Protein AF-A0A6L6EFD1-F1 (afdb_monomer_lite)

Secondary structure (DSSP, 8-state):
-----HHHHHHHHHHHHHHHHHHHHHHHHH-----GGGSS-GGG--PBSSTT--BPP-GGG--S-HHHHHHHHHHHHHHHTHHHHHHHHHHHH-SSHHHHHHHHHHHHHHHHHHHHHHHHHHHHT-S-GGG-

Structure (mmCIF, N/CA/C/O backbone):
data_AF-A0A6L6EFD1-F1
#
_entry.id   AF-A0A6L6EFD1-F1
#
loop_
_atom_site.group_PDB
_atom_site.id
_atom_site.type_symbol
_atom_site.label_atom_id
_atom_site.label_alt_id
_atom_site.label_comp_id
_atom_site.label_asym_id
_atom_site.label_entity_id
_atom_site.label_seq_id
_atom_site.pdbx_PDB_ins_code
_atom_site.Cartn_x
_atom_site.Cartn_y
_atom_site.Cartn_z
_atom_site.occupancy
_atom_site.B_iso_or_equiv
_atom_site.auth_seq_id
_atom_site.auth_comp_id
_atom_site.auth_asym_id
_atom_site.auth_atom_id
_atom_site.pdbx_PDB_model_num
ATOM 1 N N . MET A 1 1 ? 23.262 -15.783 -2.659 1.00 46.59 1 MET A N 1
ATOM 2 C CA . MET A 1 1 ? 22.527 -15.389 -3.881 1.00 46.59 1 MET A CA 1
ATOM 3 C C . MET A 1 1 ? 23.544 -15.176 -4.985 1.00 46.59 1 MET A C 1
ATOM 5 O O . MET A 1 1 ? 24.567 -14.562 -4.709 1.00 46.59 1 MET A O 1
ATOM 9 N N . ALA A 1 2 ? 23.333 -15.742 -6.174 1.00 51.38 2 ALA A N 1
ATOM 10 C CA . ALA A 1 2 ? 24.254 -15.536 -7.288 1.00 51.38 2 ALA A CA 1
ATOM 11 C C . ALA A 1 2 ? 24.219 -14.053 -7.687 1.00 51.38 2 ALA A C 1
ATOM 13 O O . ALA A 1 2 ? 23.182 -13.554 -8.110 1.00 51.38 2 ALA A O 1
ATOM 14 N N . SER A 1 3 ? 25.335 -13.353 -7.483 1.00 64.81 3 SER A N 1
ATOM 15 C CA . SER A 1 3 ? 25.526 -11.997 -7.989 1.00 64.81 3 SER A CA 1
ATOM 16 C C . SER A 1 3 ? 25.676 -12.100 -9.505 1.00 64.81 3 SER A C 1
ATOM 18 O O . SER A 1 3 ? 26.663 -12.654 -9.992 1.00 64.81 3 SER A O 1
ATOM 20 N N . TYR A 1 4 ? 24.657 -11.675 -10.250 1.00 70.25 4 TYR A N 1
ATOM 21 C CA . TYR A 1 4 ? 24.759 -11.557 -11.701 1.00 70.25 4 TYR A CA 1
ATOM 22 C C . TYR A 1 4 ? 25.741 -10.430 -12.037 1.00 70.25 4 TYR A C 1
ATOM 24 O O . TYR A 1 4 ? 25.783 -9.420 -11.338 1.00 70.25 4 TYR A O 1
ATOM 32 N N . ASP A 1 5 ? 26.534 -10.591 -13.101 1.00 85.06 5 ASP A N 1
ATOM 33 C CA . ASP A 1 5 ? 27.426 -9.525 -13.570 1.00 85.06 5 ASP A CA 1
ATOM 34 C C . ASP A 1 5 ? 26.591 -8.255 -13.846 1.00 85.06 5 ASP A C 1
ATOM 36 O O . ASP A 1 5 ? 25.694 -8.308 -14.700 1.00 85.06 5 ASP A O 1
ATOM 40 N N . PRO A 1 6 ? 26.872 -7.118 -13.174 1.00 83.00 6 PRO A N 1
ATOM 41 C CA . PRO A 1 6 ? 26.132 -5.873 -13.366 1.00 83.00 6 PRO A CA 1
ATOM 42 C C . PRO A 1 6 ? 26.025 -5.453 -14.836 1.00 83.00 6 PRO A C 1
ATOM 44 O O . PRO A 1 6 ? 25.005 -4.914 -15.257 1.00 83.00 6 PRO A O 1
ATOM 47 N N . LYS A 1 7 ? 27.034 -5.763 -15.662 1.00 84.25 7 LYS A N 1
ATOM 48 C CA . LYS A 1 7 ? 27.004 -5.467 -17.102 1.00 84.25 7 LYS A CA 1
ATOM 49 C C . LYS A 1 7 ? 25.948 -6.280 -17.843 1.00 84.25 7 LYS A C 1
ATOM 51 O O . LYS A 1 7 ? 25.336 -5.768 -18.781 1.00 84.25 7 LYS A O 1
ATOM 56 N N . ILE A 1 8 ? 25.739 -7.537 -17.449 1.00 87.25 8 ILE A N 1
ATOM 57 C CA . ILE A 1 8 ? 24.700 -8.396 -18.028 1.00 87.25 8 ILE A CA 1
ATOM 58 C C . ILE A 1 8 ? 23.325 -7.862 -17.630 1.00 87.25 8 ILE A C 1
ATOM 60 O O . ILE A 1 8 ? 22.468 -7.721 -18.501 1.00 87.25 8 ILE A O 1
ATOM 64 N N . GLN A 1 9 ? 23.136 -7.503 -16.357 1.00 84.94 9 GLN A N 1
ATOM 65 C CA . GLN A 1 9 ? 21.887 -6.910 -15.874 1.00 84.94 9 GLN A CA 1
ATOM 66 C C . GLN A 1 9 ? 21.552 -5.623 -16.635 1.00 84.94 9 GLN A C 1
ATOM 68 O O . GLN A 1 9 ? 20.488 -5.539 -17.241 1.00 84.94 9 GLN A O 1
ATOM 73 N N . SER A 1 10 ? 22.474 -4.658 -16.705 1.00 86.94 10 SER A N 1
ATOM 74 C CA . SER A 1 10 ? 22.230 -3.401 -17.425 1.00 86.94 10 SER A CA 1
ATOM 75 C C . SER A 1 10 ? 21.921 -3.618 -18.909 1.00 86.94 10 SER A C 1
ATOM 77 O O . SER A 1 10 ? 21.071 -2.926 -19.469 1.00 86.94 10 SER A O 1
ATOM 79 N N . ARG A 1 11 ? 22.574 -4.593 -19.561 1.00 90.38 11 ARG A N 1
ATOM 80 C CA . ARG A 1 11 ? 22.274 -4.929 -20.960 1.00 90.38 11 ARG A CA 1
ATOM 81 C C . ARG A 1 11 ? 20.859 -5.484 -21.112 1.00 90.38 11 ARG A C 1
ATOM 83 O O . ARG A 1 11 ? 20.159 -5.064 -22.023 1.00 90.38 11 ARG A O 1
ATOM 90 N N . LEU A 1 12 ? 20.442 -6.390 -20.227 1.00 91.19 12 LEU A N 1
ATOM 91 C CA . LEU A 1 12 ? 19.100 -6.978 -20.252 1.00 91.19 12 LEU A CA 1
ATOM 92 C C . LEU A 1 12 ? 18.010 -5.924 -20.049 1.00 91.19 12 LEU A C 1
ATOM 94 O O . LEU A 1 12 ? 17.060 -5.897 -20.825 1.00 91.19 12 LEU A O 1
ATOM 98 N N . ILE A 1 13 ? 18.169 -5.038 -19.061 1.00 92.12 13 ILE A N 1
ATOM 99 C CA . ILE A 1 13 ? 17.224 -3.940 -18.805 1.00 92.12 13 ILE A CA 1
ATOM 100 C C . ILE A 1 13 ? 17.046 -3.077 -20.056 1.00 92.12 13 ILE A C 1
ATOM 102 O O . ILE A 1 13 ? 15.919 -2.844 -20.492 1.00 92.12 13 ILE A O 1
ATOM 106 N N . ARG A 1 14 ? 18.154 -2.682 -20.692 1.00 91.94 14 ARG A N 1
ATOM 107 C CA . ARG A 1 14 ? 18.125 -1.905 -21.936 1.00 91.94 14 ARG A CA 1
ATOM 108 C C . ARG A 1 14 ? 17.472 -2.668 -23.090 1.00 91.94 14 ARG A C 1
ATOM 110 O O . ARG A 1 14 ? 16.684 -2.093 -23.830 1.00 91.94 14 ARG A O 1
ATOM 117 N N . ASP A 1 15 ? 17.822 -3.938 -23.278 1.00 95.44 15 ASP A N 1
ATOM 118 C CA . ASP A 1 15 ? 17.331 -4.735 -24.408 1.00 95.44 15 ASP A CA 1
ATOM 119 C C . ASP A 1 15 ? 15.819 -5.046 -24.274 1.00 95.44 15 ASP A C 1
ATOM 121 O O . ASP A 1 15 ? 15.142 -5.234 -25.285 1.00 95.44 15 ASP A O 1
ATOM 125 N N . LEU A 1 16 ? 15.274 -5.056 -23.048 1.00 96.06 16 LEU A N 1
ATOM 126 C CA . LEU A 1 16 ? 13.844 -5.257 -22.767 1.00 96.06 16 LEU A CA 1
ATOM 127 C C . LEU A 1 16 ? 12.990 -3.987 -22.880 1.00 96.06 16 LEU A C 1
ATOM 129 O O . LEU A 1 16 ? 11.772 -4.100 -23.021 1.00 96.06 16 LEU A O 1
ATOM 133 N N . GLU A 1 17 ? 13.599 -2.803 -22.866 1.00 96.25 17 GLU A N 1
ATOM 134 C CA . GLU A 1 17 ? 12.914 -1.502 -22.892 1.00 96.25 17 GLU A CA 1
ATOM 135 C C . GLU A 1 17 ? 11.792 -1.396 -23.955 1.00 96.25 17 GLU A C 1
ATOM 137 O O . GLU A 1 17 ? 10.690 -0.960 -23.613 1.00 96.25 17 GLU A O 1
ATOM 142 N N . PRO A 1 18 ? 11.961 -1.852 -25.219 1.00 97.56 18 PRO A N 1
ATOM 143 C CA . PRO A 1 18 ? 10.888 -1.761 -26.215 1.00 97.56 18 PRO A CA 1
ATOM 144 C C . PRO A 1 18 ? 9.664 -2.624 -25.877 1.00 97.56 18 PRO A C 1
ATOM 146 O O . PRO A 1 18 ? 8.534 -2.272 -26.218 1.00 97.56 18 PRO A O 1
ATOM 149 N N . VAL A 1 19 ? 9.878 -3.765 -25.215 1.00 98.25 19 VAL A N 1
ATOM 150 C CA . VAL A 1 19 ? 8.790 -4.644 -24.762 1.00 98.25 19 VAL A CA 1
ATOM 151 C C . VAL A 1 19 ? 8.071 -4.002 -23.581 1.00 98.25 19 VAL A C 1
ATOM 153 O O . VAL A 1 19 ? 6.845 -3.987 -23.554 1.00 98.25 19 VAL A O 1
ATOM 156 N N . VAL A 1 20 ? 8.821 -3.415 -22.649 1.00 97.25 20 VAL A N 1
ATOM 157 C CA . VAL A 1 20 ? 8.272 -2.711 -21.482 1.00 97.25 20 VAL A CA 1
ATOM 158 C C . VAL A 1 20 ? 7.411 -1.536 -21.921 1.00 97.25 20 VAL A C 1
ATOM 160 O O . VAL A 1 20 ? 6.303 -1.395 -21.422 1.00 97.25 20 VAL A O 1
ATOM 163 N N . ALA A 1 21 ? 7.860 -0.751 -22.905 1.00 98.31 21 ALA A N 1
ATOM 164 C CA . ALA A 1 21 ? 7.073 0.344 -23.472 1.00 98.31 21 ALA A CA 1
ATOM 165 C C . ALA A 1 21 ? 5.723 -0.147 -24.018 1.00 98.31 21 ALA A C 1
ATOM 167 O O . ALA A 1 21 ? 4.674 0.391 -23.669 1.00 98.31 21 ALA A O 1
ATOM 168 N N . LYS A 1 22 ? 5.733 -1.232 -24.805 1.00 98.69 22 LYS A N 1
ATOM 169 C CA . LYS A 1 22 ? 4.509 -1.835 -25.349 1.00 98.69 22 LYS A CA 1
ATOM 170 C C . LYS A 1 22 ? 3.565 -2.327 -24.248 1.00 98.69 22 LYS A C 1
ATOM 172 O O . LYS A 1 22 ? 2.350 -2.154 -24.352 1.00 98.69 22 LYS A O 1
ATOM 177 N N . GLU A 1 23 ? 4.100 -2.971 -23.215 1.00 98.44 23 GLU A N 1
ATOM 178 C CA . GLU A 1 23 ? 3.292 -3.490 -22.110 1.00 98.44 23 GLU A CA 1
ATOM 179 C C . GLU A 1 23 ? 2.779 -2.378 -21.189 1.00 98.44 23 GLU A C 1
ATOM 181 O O . GLU A 1 23 ? 1.653 -2.474 -20.701 1.00 98.44 23 GLU A O 1
ATOM 186 N N . LEU A 1 24 ? 3.545 -1.299 -21.015 1.00 98.12 24 LEU A N 1
ATOM 187 C CA . LEU A 1 24 ? 3.103 -0.092 -20.324 1.00 98.12 24 LEU A CA 1
ATOM 188 C C . LEU A 1 24 ? 1.933 0.557 -21.069 1.00 98.12 24 LEU A C 1
ATOM 190 O O . LEU A 1 24 ? 0.899 0.813 -20.457 1.00 98.12 24 LEU A O 1
ATOM 194 N N . ASP A 1 25 ? 2.041 0.745 -22.386 1.00 98.50 25 ASP A N 1
ATOM 195 C CA . ASP A 1 25 ? 0.946 1.280 -23.204 1.00 98.50 25 ASP A CA 1
ATOM 196 C C . ASP A 1 25 ? -0.303 0.397 -23.114 1.00 98.50 25 ASP A C 1
ATOM 198 O O . ASP A 1 25 ? -1.421 0.892 -22.935 1.00 98.50 25 ASP A O 1
ATOM 202 N N . ARG A 1 26 ? -0.124 -0.931 -23.167 1.00 98.56 26 ARG A N 1
ATOM 203 C CA . ARG A 1 26 ? -1.227 -1.882 -22.985 1.00 98.56 26 ARG A CA 1
ATOM 204 C C . ARG A 1 26 ? -1.871 -1.734 -21.607 1.00 98.56 26 ARG A C 1
ATOM 206 O O . ARG A 1 26 ? -3.097 -1.706 -21.534 1.00 98.56 26 ARG A O 1
ATOM 213 N N . HIS A 1 27 ? -1.080 -1.657 -20.534 1.00 98.25 27 HIS A N 1
ATOM 214 C CA . HIS A 1 27 ? -1.577 -1.462 -19.165 1.00 98.25 27 HIS A CA 1
ATOM 215 C C . HIS A 1 27 ? -2.393 -0.175 -19.055 1.00 98.25 27 HIS A C 1
ATOM 217 O O . HIS A 1 27 ? -3.540 -0.207 -18.613 1.00 98.25 27 HIS A O 1
ATOM 223 N N . LEU A 1 28 ? -1.845 0.942 -19.536 1.00 97.25 28 LEU A N 1
ATOM 224 C CA . LEU A 1 28 ? -2.499 2.250 -19.490 1.00 97.25 28 LEU A CA 1
ATOM 225 C C . LEU A 1 28 ? -3.820 2.284 -20.271 1.00 97.25 28 LEU A C 1
ATOM 227 O O . LEU A 1 28 ? -4.740 2.992 -19.862 1.00 97.25 28 LEU A O 1
ATOM 231 N N . ALA A 1 29 ? -3.935 1.507 -21.350 1.00 98.06 29 ALA A N 1
ATOM 232 C CA . ALA A 1 29 ? -5.155 1.413 -22.147 1.00 98.06 29 ALA A CA 1
ATOM 233 C C . ALA A 1 29 ? -6.282 0.607 -21.473 1.00 98.06 29 ALA A C 1
ATOM 235 O O . ALA A 1 29 ? -7.452 0.833 -21.782 1.00 98.06 29 ALA A O 1
ATOM 236 N N . ILE A 1 30 ? -5.954 -0.342 -20.587 1.00 97.50 30 ILE A N 1
ATOM 237 C CA . ILE A 1 30 ? -6.945 -1.256 -19.983 1.00 97.50 30 ILE A CA 1
ATOM 238 C C . ILE A 1 30 ? -7.201 -1.003 -18.500 1.00 97.50 30 ILE A C 1
ATOM 240 O O . ILE A 1 30 ? -8.203 -1.489 -17.968 1.00 97.50 30 ILE A O 1
ATOM 244 N N . GLN A 1 31 ? -6.290 -0.304 -17.823 1.00 95.12 31 GLN A N 1
ATOM 245 C CA . GLN A 1 31 ? -6.410 -0.029 -16.400 1.00 95.12 31 GLN A CA 1
ATOM 246 C C . GLN A 1 31 ? -7.711 0.719 -16.111 1.00 95.12 31 GLN A C 1
ATOM 248 O O . GLN A 1 31 ? -8.172 1.554 -16.895 1.00 95.12 31 GLN A O 1
ATOM 253 N N . LYS A 1 32 ? -8.296 0.416 -14.956 1.00 94.56 32 LYS A N 1
ATOM 254 C CA . LYS A 1 32 ? -9.463 1.123 -14.446 1.00 94.56 32 LYS A CA 1
ATOM 255 C C . LYS A 1 32 ? -9.067 1.865 -13.188 1.00 94.56 32 LYS A C 1
ATOM 257 O O . LYS A 1 32 ? -8.467 1.290 -12.277 1.00 94.56 32 LYS A O 1
ATOM 262 N N . ASN A 1 33 ? -9.461 3.129 -13.132 1.00 90.25 33 ASN A N 1
ATOM 263 C CA . ASN A 1 33 ? -9.335 3.890 -11.908 1.00 90.25 33 ASN A CA 1
ATOM 264 C C . ASN A 1 33 ? -10.294 3.328 -10.859 1.00 90.25 33 ASN A C 1
ATOM 266 O O . ASN A 1 33 ? -11.433 2.969 -11.152 1.00 90.25 33 ASN A O 1
ATOM 270 N N . TRP A 1 34 ? -9.790 3.293 -9.641 1.00 97.00 34 TRP A N 1
ATOM 271 C CA . TRP A 1 34 ? -10.536 3.111 -8.414 1.00 97.00 34 TRP A CA 1
ATOM 272 C C . TRP A 1 34 ? -9.848 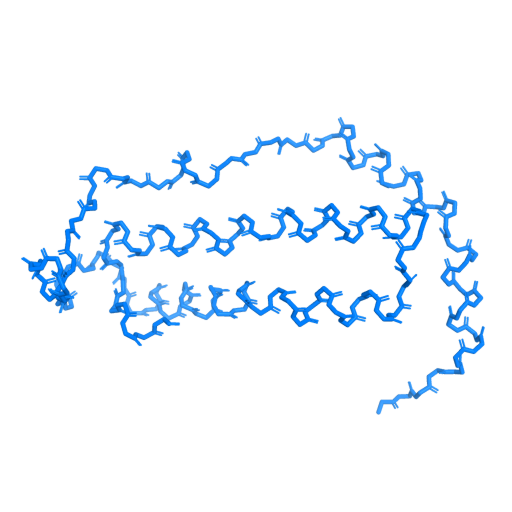3.989 -7.374 1.00 97.00 34 TRP A C 1
ATOM 274 O O . TRP A 1 34 ? -8.629 4.227 -7.467 1.00 97.00 34 TRP A O 1
ATOM 284 N N . TYR A 1 35 ? -10.618 4.494 -6.420 1.00 97.56 35 TYR A N 1
ATOM 285 C CA . TYR A 1 35 ? -10.108 5.408 -5.414 1.00 97.56 35 TYR A CA 1
ATOM 286 C C . TYR A 1 35 ? -10.361 4.844 -4.014 1.00 97.56 35 TYR A C 1
ATOM 288 O O . TYR A 1 35 ? -11.487 4.441 -3.729 1.00 97.56 35 TYR A O 1
ATOM 296 N N . PRO A 1 36 ? -9.355 4.836 -3.116 1.00 98.38 36 PRO A N 1
ATOM 297 C CA . PRO A 1 36 ? -9.495 4.269 -1.773 1.00 98.38 36 PRO A CA 1
ATOM 298 C C . PRO A 1 36 ? -10.744 4.731 -1.016 1.00 98.38 36 PRO A C 1
ATOM 300 O O . PRO A 1 36 ? -11.460 3.915 -0.443 1.00 98.38 36 PRO A O 1
ATOM 303 N N . HIS A 1 37 ? -11.067 6.024 -1.094 1.00 97.62 37 HIS A N 1
ATOM 304 C CA . HIS A 1 37 ? -12.199 6.610 -0.377 1.00 97.62 37 HIS A CA 1
ATOM 305 C C . HIS A 1 37 ? -13.571 6.065 -0.799 1.00 97.62 37 HIS A C 1
ATOM 307 O O . HIS A 1 37 ? -14.525 6.230 -0.045 1.00 97.62 37 HIS A O 1
ATOM 313 N N . GLU A 1 38 ? -13.691 5.425 -1.964 1.00 98.06 38 GLU A N 1
ATOM 314 C CA . GLU A 1 38 ? -14.942 4.812 -2.429 1.00 98.06 38 GLU A CA 1
ATOM 315 C C . GLU A 1 38 ? -15.258 3.499 -1.689 1.00 98.06 38 GLU A C 1
ATOM 317 O O . GLU A 1 38 ? -16.396 3.036 -1.723 1.00 98.06 38 GLU A O 1
ATOM 322 N N . TYR A 1 39 ? -14.270 2.908 -1.007 1.00 97.94 39 TYR A N 1
ATOM 323 C CA . TYR A 1 39 ? -14.355 1.581 -0.379 1.00 97.94 39 TYR A CA 1
ATOM 324 C C . TYR A 1 39 ? -14.264 1.620 1.152 1.00 97.94 39 TYR A C 1
ATOM 326 O O . TYR A 1 39 ? -14.236 0.575 1.801 1.00 97.94 39 TYR A O 1
ATOM 334 N N . VAL A 1 40 ? -14.233 2.815 1.743 1.00 98.56 40 VAL A N 1
ATOM 335 C CA . VAL A 1 40 ? -14.120 3.007 3.191 1.00 98.56 40 VAL A CA 1
ATOM 336 C C . VAL A 1 40 ? -15.477 3.446 3.749 1.00 98.56 40 VAL A C 1
ATOM 338 O O . VAL A 1 40 ? -16.059 4.415 3.253 1.00 98.56 40 VAL A O 1
ATOM 341 N N . PRO A 1 41 ? -16.008 2.780 4.791 1.00 97.94 41 PRO A N 1
ATOM 342 C CA . PRO A 1 41 ? -17.278 3.153 5.407 1.00 97.94 41 PRO A CA 1
ATOM 343 C C . PRO A 1 41 ? -17.090 4.356 6.345 1.00 97.94 41 PRO A C 1
ATOM 345 O O . PRO A 1 41 ? -17.198 4.245 7.563 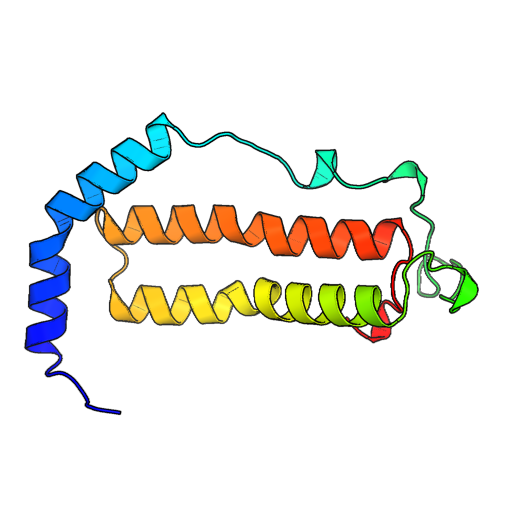1.00 97.94 41 PRO A O 1
ATOM 348 N N . TRP A 1 42 ? -16.803 5.530 5.778 1.00 98.25 42 TRP A N 1
ATOM 349 C CA . TRP A 1 42 ? -16.444 6.746 6.522 1.00 98.25 42 TRP A CA 1
ATOM 350 C C . TRP A 1 42 ? -17.450 7.154 7.601 1.00 98.25 42 TRP A C 1
ATOM 352 O O . TRP A 1 42 ? -17.063 7.741 8.607 1.00 98.25 42 TRP A O 1
ATOM 362 N N . SER A 1 43 ? -18.732 6.822 7.422 1.00 98.12 43 SER A N 1
ATOM 363 C CA . SER A 1 43 ? -19.786 7.078 8.409 1.00 98.12 43 SER A CA 1
ATOM 364 C C . SER A 1 43 ? -19.603 6.325 9.730 1.00 98.12 43 SER A C 1
ATOM 366 O O . SER A 1 43 ? -20.239 6.686 10.714 1.00 98.12 43 SER A O 1
ATOM 368 N N . GLU A 1 44 ? -18.779 5.275 9.761 1.00 97.56 44 GLU A N 1
ATOM 369 C CA . GLU A 1 44 ? -18.436 4.539 10.986 1.00 97.56 44 GLU A CA 1
ATOM 370 C C . GLU A 1 44 ? -17.297 5.206 11.777 1.00 97.56 44 GLU A C 1
ATOM 372 O O . GLU A 1 44 ? -17.118 4.927 12.965 1.00 97.56 44 GLU A O 1
ATOM 377 N N . GLY A 1 45 ? -16.563 6.125 11.141 1.00 97.06 45 GLY A N 1
ATOM 378 C CA . GLY A 1 45 ? -15.429 6.813 11.736 1.00 97.06 45 GLY A CA 1
ATOM 379 C C . GLY A 1 45 ? -15.830 7.679 12.929 1.00 97.06 45 GLY A C 1
ATOM 380 O O . GLY A 1 45 ? -16.750 8.495 12.862 1.00 97.06 45 GLY A O 1
ATOM 381 N N . ARG A 1 46 ? -15.082 7.538 14.024 1.00 97.00 46 ARG A N 1
ATOM 382 C CA . ARG A 1 46 ? -15.202 8.374 15.224 1.00 97.00 46 ARG A CA 1
ATOM 383 C C . ARG A 1 46 ? -13.834 8.630 15.840 1.00 97.00 46 ARG A C 1
ATOM 385 O O . ARG A 1 46 ? -12.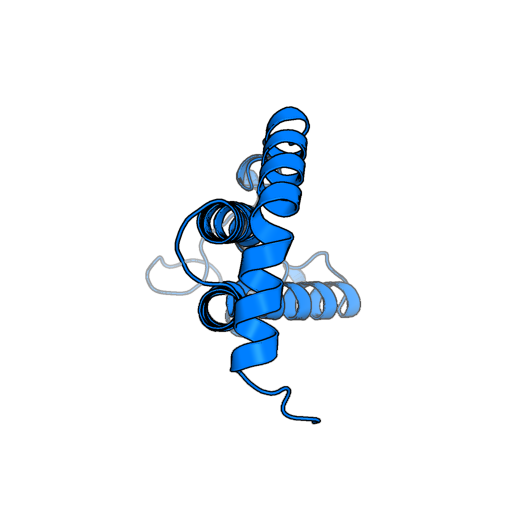928 7.808 15.711 1.00 97.00 46 ARG A O 1
ATOM 392 N N . THR A 1 47 ? -13.695 9.769 16.511 1.00 97.81 47 THR A N 1
ATOM 393 C CA . THR A 1 47 ? -12.435 10.224 17.107 1.00 97.81 47 THR A CA 1
ATOM 394 C C . THR A 1 47 ? -11.844 9.171 18.052 1.00 97.81 47 THR A C 1
ATOM 396 O O . THR A 1 47 ? -12.544 8.642 18.916 1.00 97.81 47 THR A O 1
ATOM 399 N N . PHE A 1 48 ? -10.551 8.875 17.904 1.00 97.25 48 PHE A N 1
ATOM 400 C CA . PHE A 1 48 ? -9.796 8.046 18.846 1.00 97.25 48 PHE A CA 1
ATOM 401 C C . PHE A 1 48 ? -9.346 8.851 20.072 1.00 97.25 48 PHE A C 1
ATOM 403 O O . PHE A 1 48 ? -9.260 10.083 20.033 1.00 97.25 48 PHE A O 1
ATOM 410 N N . ALA A 1 49 ? -9.029 8.151 21.159 1.00 96.62 49 ALA A N 1
ATOM 411 C CA . ALA A 1 49 ? -8.358 8.745 22.306 1.00 96.62 49 ALA A CA 1
ATOM 412 C C . ALA A 1 49 ? -7.066 9.453 21.876 1.00 96.62 49 ALA A C 1
ATOM 414 O O . ALA A 1 49 ? -6.345 8.991 20.993 1.00 96.62 49 ALA A O 1
ATOM 415 N N . GLY A 1 50 ? -6.780 10.589 22.507 1.00 95.12 50 GLY A N 1
ATOM 416 C CA . GLY A 1 50 ? -5.636 11.428 22.171 1.00 95.12 50 GLY A CA 1
ATOM 417 C C . GLY A 1 50 ? -5.997 12.914 22.150 1.00 95.12 50 GLY A C 1
ATOM 418 O O . GLY A 1 50 ? -6.972 13.317 22.787 1.00 95.12 50 GLY A O 1
ATOM 419 N N . PRO A 1 51 ? -5.243 13.743 21.406 1.00 97.19 51 PRO A N 1
ATOM 420 C CA . PRO A 1 51 ? -5.379 15.204 21.426 1.00 97.19 51 PRO A CA 1
ATOM 421 C C . PRO A 1 51 ? -6.766 15.745 21.051 1.00 97.19 51 PRO A C 1
ATOM 423 O O . PRO A 1 51 ? -7.102 16.871 21.406 1.00 97.19 51 PRO A O 1
ATOM 426 N N . LEU A 1 52 ? -7.565 14.957 20.327 1.00 97.19 52 LEU A N 1
ATOM 427 C CA . LEU A 1 52 ? -8.916 15.325 19.897 1.00 97.19 52 LEU A CA 1
ATOM 428 C C . LEU A 1 52 ? -10.017 14.821 20.851 1.00 97.19 52 LEU A C 1
ATOM 430 O O . LEU A 1 52 ? -11.194 14.977 20.541 1.00 97.19 52 LEU A O 1
ATOM 434 N N . ASN A 1 53 ? -9.648 14.261 22.012 1.00 97.06 53 ASN A N 1
ATOM 435 C CA . ASN A 1 53 ? -10.553 13.824 23.086 1.00 97.06 53 ASN A CA 1
ATOM 436 C C . ASN A 1 53 ? -11.633 12.817 22.645 1.00 97.06 53 ASN A C 1
ATOM 438 O O . ASN A 1 53 ? -12.798 12.952 23.017 1.00 97.06 53 ASN A O 1
ATOM 442 N N . GLY A 1 54 ? -11.259 11.827 21.831 1.00 97.12 54 GLY A N 1
ATOM 443 C CA . GLY A 1 54 ? -12.140 10.721 21.461 1.00 97.12 54 GLY A CA 1
ATOM 444 C C . GLY A 1 54 ? -12.067 9.524 22.408 1.00 97.12 54 GLY A C 1
ATOM 445 O O . GLY A 1 54 ? -11.460 9.584 23.478 1.00 97.12 54 GLY A O 1
ATOM 446 N N . ASP A 1 55 ? -12.646 8.410 21.968 1.00 97.38 55 ASP A N 1
ATOM 447 C CA . ASP A 1 55 ? -12.712 7.176 22.749 1.00 97.38 55 ASP A CA 1
ATOM 448 C C . ASP A 1 55 ? -11.508 6.272 22.465 1.00 97.38 55 ASP A C 1
ATOM 450 O O . ASP A 1 55 ? -11.052 6.151 21.319 1.00 97.38 55 ASP A O 1
ATOM 454 N N . ALA A 1 56 ? -11.005 5.591 23.497 1.00 96.88 56 ALA A N 1
ATOM 455 C CA . ALA A 1 56 ? -9.987 4.556 23.328 1.00 96.88 56 ALA A CA 1
ATOM 456 C C . ALA A 1 56 ? -10.542 3.387 22.503 1.00 96.88 56 ALA A C 1
ATOM 458 O O . ALA A 1 56 ? -11.752 3.151 22.474 1.00 96.88 56 ALA A O 1
ATOM 459 N N . TRP A 1 57 ? -9.670 2.690 21.778 1.00 97.75 57 TRP A N 1
ATOM 460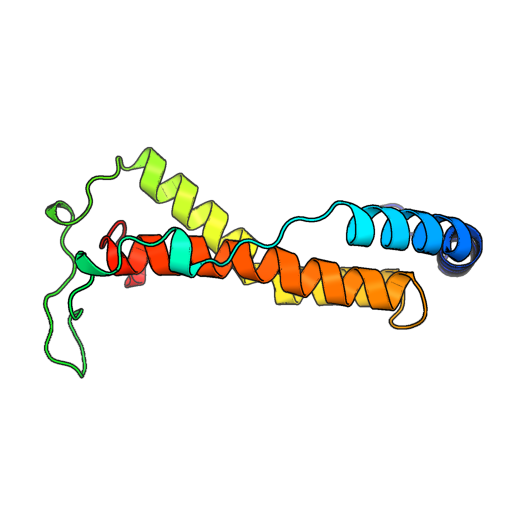 C CA . TRP A 1 57 ? -10.065 1.452 21.115 1.00 97.75 57 TRP A CA 1
ATOM 461 C C . TRP A 1 57 ? -10.293 0.358 22.161 1.00 97.75 57 TRP A C 1
ATOM 463 O O . TRP A 1 57 ? -9.559 0.264 23.144 1.00 97.75 57 TRP A O 1
ATOM 473 N N . GLU A 1 58 ? -11.316 -0.462 21.950 1.00 97.12 58 GLU A N 1
ATOM 474 C CA . GLU A 1 58 ? -11.555 -1.674 22.727 1.00 97.12 58 GLU A CA 1
ATOM 475 C C . GLU A 1 58 ? -11.772 -2.856 21.780 1.00 97.12 58 GLU A C 1
ATOM 477 O O . GLU A 1 58 ? -12.362 -2.690 20.718 1.00 97.12 58 GLU A O 1
ATOM 482 N N . ALA A 1 59 ? -11.422 -4.077 22.198 1.00 95.38 59 ALA A N 1
ATOM 483 C CA . ALA A 1 59 ? -11.600 -5.280 21.372 1.00 95.38 59 ALA A CA 1
ATOM 484 C C . ALA A 1 59 ? -13.035 -5.469 20.835 1.00 95.38 59 ALA A C 1
ATOM 486 O O . ALA A 1 59 ? -13.226 -6.006 19.748 1.00 95.38 59 ALA A O 1
ATOM 487 N N . LYS A 1 60 ? -14.047 -4.985 21.570 1.00 96.19 60 LYS A N 1
ATOM 488 C CA . LYS A 1 60 ? -15.464 -5.024 21.165 1.00 96.19 60 LYS A CA 1
ATOM 489 C C . LYS A 1 60 ? -15.823 -4.060 20.023 1.00 96.19 60 LYS A C 1
ATOM 491 O O . LYS A 1 60 ? -16.913 -4.182 19.471 1.00 96.19 60 LYS A O 1
ATOM 496 N N . ASP A 1 61 ? -14.965 -3.084 19.718 1.00 96.50 61 ASP A N 1
ATOM 497 C CA . ASP A 1 61 ? -15.167 -2.145 18.609 1.00 96.50 61 ASP A CA 1
ATOM 498 C C . ASP A 1 61 ? -15.001 -2.850 17.258 1.00 96.50 61 ASP A C 1
ATOM 500 O O . ASP A 1 61 ? -15.685 -2.508 16.292 1.00 96.50 61 ASP A O 1
ATOM 504 N N . SER A 1 62 ? -14.120 -3.853 17.193 1.00 97.12 62 SER A N 1
ATOM 505 C CA . SER A 1 62 ? -13.860 -4.592 15.965 1.00 97.12 62 SER A CA 1
ATOM 506 C C . SER A 1 62 ? -14.923 -5.657 15.703 1.00 97.12 62 SER A C 1
ATOM 508 O O . SER A 1 62 ? -15.272 -6.464 16.564 1.00 97.12 62 SER A O 1
ATOM 510 N N . ARG A 1 63 ? -15.402 -5.706 14.457 1.00 96.44 63 ARG A N 1
ATOM 511 C CA . ARG A 1 63 ? -16.247 -6.798 13.936 1.00 96.44 63 ARG A CA 1
ATOM 512 C C . ARG A 1 63 ? -15.424 -7.933 13.318 1.00 96.44 63 ARG A C 1
ATOM 514 O O . ARG A 1 63 ? -15.995 -8.905 12.826 1.00 96.44 63 ARG A O 1
ATOM 521 N N . LEU A 1 64 ? -14.100 -7.784 13.268 1.00 97.12 64 LEU A N 1
ATOM 522 C CA . LEU A 1 64 ? -13.191 -8.722 12.623 1.00 97.12 64 LEU A CA 1
ATOM 523 C C . LEU A 1 64 ? -12.775 -9.819 13.600 1.00 97.12 64 LEU A C 1
ATOM 525 O O . LEU A 1 64 ? -12.501 -9.562 14.770 1.00 97.12 64 LEU A O 1
ATOM 529 N N . THR A 1 65 ? -12.659 -11.044 13.095 1.00 97.88 65 THR A N 1
ATOM 530 C CA . THR A 1 65 ? -12.018 -12.127 13.846 1.00 97.88 65 THR A CA 1
ATOM 531 C C . THR A 1 65 ? -10.528 -11.839 14.017 1.00 97.88 65 THR A C 1
ATOM 533 O O . THR A 1 65 ? -9.932 -11.173 13.172 1.00 97.88 65 THR A O 1
ATOM 536 N N . ASP A 1 66 ? -9.894 -12.408 15.042 1.00 95.88 66 ASP A N 1
ATOM 537 C CA . ASP A 1 66 ? -8.449 -12.250 15.277 1.00 95.88 66 ASP A CA 1
ATOM 538 C C . ASP A 1 66 ? -7.610 -12.634 14.046 1.00 95.88 66 ASP A C 1
ATOM 540 O O . ASP A 1 66 ? -6.624 -11.984 13.712 1.00 95.88 66 ASP A O 1
ATOM 544 N N . VAL A 1 67 ? -8.034 -13.667 13.308 1.00 98.00 67 VAL A N 1
ATOM 545 C CA . VAL A 1 67 ? -7.383 -14.086 12.056 1.00 98.00 67 VAL A CA 1
ATOM 546 C C . VAL A 1 67 ? -7.484 -13.000 10.985 1.00 98.00 67 VAL A C 1
ATOM 548 O O . VAL A 1 67 ? -6.498 -12.721 10.304 1.00 98.00 67 VAL A O 1
ATOM 551 N N . ALA A 1 68 ? -8.656 -12.380 10.830 1.00 97.69 68 ALA A N 1
ATOM 552 C CA . ALA A 1 68 ? -8.848 -11.303 9.866 1.00 97.69 68 ALA A CA 1
ATOM 553 C C . ALA A 1 68 ? -8.051 -10.051 10.258 1.00 97.69 68 ALA A C 1
ATOM 555 O O . ALA A 1 68 ? -7.428 -9.446 9.390 1.00 97.69 68 ALA A O 1
ATOM 556 N N . GLN A 1 69 ? -8.014 -9.707 11.549 1.00 97.44 69 GLN A N 1
ATOM 557 C CA . GLN A 1 69 ? -7.194 -8.611 12.071 1.00 97.44 69 GLN A CA 1
ATOM 558 C C . GLN A 1 69 ? -5.713 -8.837 11.749 1.00 97.44 69 GLN A C 1
ATOM 560 O O . GLN A 1 69 ? -5.113 -8.025 11.052 1.00 97.44 69 GLN A O 1
ATOM 565 N N . ASN A 1 70 ? -5.158 -9.989 12.136 1.00 96.50 70 ASN A N 1
ATOM 566 C CA . ASN A 1 70 ? -3.759 -10.332 11.872 1.00 96.50 70 ASN A CA 1
ATOM 567 C C . ASN A 1 70 ? -3.424 -10.317 10.375 1.00 96.50 70 ASN A C 1
ATOM 569 O O . ASN A 1 70 ? -2.382 -9.806 9.974 1.00 96.50 70 ASN A O 1
ATOM 573 N N . SER A 1 71 ? -4.312 -10.861 9.537 1.00 97.50 71 SER A N 1
ATOM 574 C CA . SER A 1 71 ? -4.111 -10.874 8.088 1.00 97.50 71 SER A CA 1
ATOM 575 C C . SER A 1 71 ? -4.107 -9.467 7.494 1.00 97.50 71 SER A C 1
ATOM 577 O O . SER A 1 71 ? -3.298 -9.194 6.611 1.00 97.50 71 SER A O 1
ATOM 579 N N . LEU A 1 72 ? -5.010 -8.588 7.936 1.00 97.44 72 LEU A N 1
ATOM 580 C CA . LEU A 1 72 ? -5.111 -7.223 7.419 1.00 97.44 72 LEU A CA 1
ATOM 581 C C . LEU A 1 72 ? -3.958 -6.344 7.906 1.00 97.44 72 LEU A C 1
ATOM 583 O O . LEU A 1 72 ? -3.429 -5.580 7.107 1.00 97.44 72 LEU A O 1
ATOM 587 N N . VAL A 1 73 ? -3.531 -6.495 9.164 1.00 97.31 73 VAL A N 1
ATOM 588 C CA . VAL A 1 73 ? -2.356 -5.803 9.721 1.00 97.31 73 VAL A CA 1
ATOM 589 C C . VAL A 1 73 ? -1.095 -6.219 8.975 1.00 97.31 73 VAL A C 1
ATOM 591 O O . VAL A 1 73 ? -0.371 -5.364 8.478 1.00 97.31 73 VAL A O 1
ATOM 594 N N . LEU A 1 74 ? -0.858 -7.525 8.812 1.00 97.00 74 LEU A N 1
ATOM 595 C CA . LEU A 1 74 ? 0.300 -8.016 8.063 1.00 97.00 74 LEU A CA 1
ATOM 596 C C . LEU A 1 74 ? 0.307 -7.494 6.621 1.00 97.00 74 LEU A C 1
ATOM 598 O O . LEU A 1 74 ? 1.358 -7.099 6.113 1.00 97.00 74 LEU A O 1
ATOM 602 N N . ASN A 1 75 ? -0.857 -7.497 5.966 1.00 97.00 75 ASN A N 1
ATOM 603 C CA . ASN A 1 75 ? -0.965 -6.999 4.603 1.00 97.00 75 ASN A CA 1
ATOM 604 C C . ASN A 1 75 ? -0.670 -5.496 4.551 1.00 97.00 75 ASN A C 1
ATOM 606 O O . ASN A 1 75 ? 0.169 -5.076 3.766 1.00 97.00 75 ASN A O 1
ATOM 610 N N . LEU A 1 76 ? -1.262 -4.703 5.449 1.00 97.69 76 LEU A N 1
ATOM 611 C CA . LEU A 1 76 ? -1.006 -3.266 5.534 1.00 97.69 76 LEU A CA 1
ATOM 612 C C . LEU A 1 76 ? 0.478 -2.955 5.775 1.00 97.69 76 LEU A C 1
ATOM 614 O O . LEU A 1 76 ? 1.040 -2.159 5.036 1.00 97.69 76 LEU A O 1
ATOM 618 N N . LEU A 1 77 ? 1.139 -3.624 6.723 1.00 96.00 77 LEU A N 1
ATOM 619 C CA . LEU A 1 77 ? 2.571 -3.413 6.985 1.00 96.00 77 LEU A CA 1
ATOM 620 C C . LEU A 1 77 ? 3.452 -3.778 5.781 1.00 96.00 77 LEU A C 1
ATOM 622 O O . LEU A 1 77 ? 4.510 -3.182 5.573 1.00 96.00 77 LEU A O 1
ATOM 626 N N . THR A 1 78 ? 3.018 -4.754 4.982 1.00 96.81 78 THR A N 1
ATOM 627 C CA . THR A 1 78 ? 3.681 -5.103 3.722 1.00 96.81 78 THR A CA 1
ATOM 628 C C . THR A 1 78 ? 3.487 -3.986 2.696 1.00 96.81 78 THR A C 1
ATOM 630 O O . THR A 1 78 ? 4.466 -3.520 2.119 1.00 96.81 78 THR A O 1
ATOM 633 N N . GLU A 1 79 ? 2.258 -3.499 2.521 1.00 98.00 79 GLU A N 1
ATOM 634 C CA . GLU A 1 79 ? 1.939 -2.399 1.600 1.00 98.00 79 GLU A CA 1
ATOM 635 C C . GLU A 1 79 ? 2.628 -1.080 1.999 1.00 98.00 79 GLU A C 1
ATOM 637 O O . GLU A 1 79 ? 3.155 -0.365 1.151 1.00 98.00 79 GLU A O 1
ATOM 642 N N . ASP A 1 80 ? 2.713 -0.762 3.292 1.00 96.50 80 ASP A N 1
ATOM 643 C CA . ASP A 1 80 ? 3.392 0.440 3.797 1.00 96.50 80 ASP A CA 1
ATOM 644 C C . ASP A 1 80 ? 4.908 0.412 3.580 1.00 96.50 80 ASP A C 1
ATOM 646 O O . ASP A 1 80 ? 5.560 1.459 3.567 1.00 96.50 80 ASP A O 1
ATOM 650 N N . ASN A 1 81 ? 5.488 -0.772 3.361 1.00 97.25 81 ASN A N 1
ATOM 651 C CA . ASN A 1 81 ? 6.895 -0.913 3.004 1.00 97.25 81 ASN A CA 1
ATOM 652 C C . ASN A 1 81 ? 7.175 -0.552 1.527 1.00 97.25 81 ASN A C 1
ATOM 654 O O . ASN A 1 81 ? 8.311 -0.683 1.058 1.00 97.25 81 ASN A O 1
ATOM 658 N N . LEU A 1 82 ? 6.177 -0.032 0.800 1.00 98.06 82 LEU A N 1
ATOM 659 C CA . LEU A 1 82 ? 6.297 0.478 -0.565 1.00 98.06 82 LEU A CA 1
ATOM 660 C C . LEU A 1 82 ? 7.523 1.378 -0.820 1.00 98.06 82 LEU A C 1
ATOM 662 O O . LEU A 1 82 ? 8.136 1.207 -1.877 1.00 98.06 82 LEU A O 1
ATOM 666 N N . PRO A 1 83 ? 7.964 2.283 0.084 1.00 97.94 83 PRO A N 1
ATOM 667 C CA . PRO A 1 83 ? 9.185 3.063 -0.138 1.00 97.94 83 PRO A CA 1
ATOM 668 C C . PRO A 1 83 ? 10.434 2.194 -0.346 1.00 97.94 83 PRO A C 1
ATOM 670 O O . PRO A 1 83 ? 11.276 2.509 -1.194 1.00 97.94 83 PRO A O 1
ATOM 673 N N . SER A 1 84 ? 10.538 1.075 0.376 1.00 97.12 84 SER A N 1
ATOM 674 C CA . SER A 1 84 ? 11.630 0.112 0.217 1.00 97.12 84 SER A CA 1
ATOM 675 C C . SER A 1 84 ? 11.536 -0.594 -1.134 1.00 97.12 84 SER A C 1
ATOM 677 O O . SER A 1 84 ? 12.527 -0.672 -1.856 1.00 97.12 84 SER A O 1
ATOM 679 N N . TYR A 1 85 ? 10.341 -1.047 -1.529 1.00 96.50 85 TYR A N 1
ATOM 680 C CA . TYR A 1 85 ? 10.134 -1.707 -2.824 1.00 96.50 85 TYR A CA 1
ATOM 681 C C . TYR A 1 85 ? 10.434 -0.778 -4.000 1.00 96.50 85 TYR A C 1
ATOM 683 O O . TYR A 1 85 ? 11.165 -1.154 -4.916 1.00 96.50 85 TYR A O 1
ATOM 691 N N . HIS A 1 86 ? 9.929 0.456 -3.946 1.00 96.31 86 HIS A N 1
ATOM 692 C CA . HIS A 1 86 ? 10.205 1.481 -4.944 1.00 96.31 86 HIS A CA 1
ATOM 693 C C . HIS A 1 86 ? 11.710 1.713 -5.098 1.00 96.31 86 HIS A C 1
ATOM 695 O O . HIS A 1 86 ? 12.217 1.729 -6.220 1.00 96.31 86 HIS A O 1
ATOM 701 N N . THR A 1 87 ? 12.426 1.859 -3.980 1.00 95.75 87 THR A N 1
ATOM 702 C CA . THR A 1 87 ? 13.875 2.094 -3.972 1.00 95.75 87 THR A CA 1
ATOM 703 C C . THR A 1 87 ? 14.626 0.938 -4.628 1.00 95.75 87 THR A C 1
ATOM 705 O O . THR A 1 87 ? 15.385 1.161 -5.571 1.00 95.75 87 THR A O 1
ATOM 708 N N . GLU A 1 88 ? 14.379 -0.298 -4.192 1.00 94.62 88 GLU A N 1
ATOM 709 C CA . GLU A 1 88 ? 15.084 -1.481 -4.701 1.00 94.62 88 GLU A CA 1
ATOM 710 C C . GLU A 1 88 ? 14.843 -1.709 -6.200 1.00 94.62 88 GLU A C 1
ATOM 712 O O . GLU A 1 88 ? 15.777 -1.989 -6.961 1.00 94.62 88 GLU A O 1
ATOM 717 N N . ILE A 1 89 ? 13.601 -1.535 -6.662 1.00 93.00 89 ILE A N 1
ATOM 718 C CA . ILE A 1 89 ? 13.266 -1.687 -8.083 1.00 93.00 89 ILE A CA 1
ATOM 719 C C . ILE A 1 89 ? 13.915 -0.574 -8.906 1.00 93.00 89 ILE A C 1
ATOM 721 O O . ILE A 1 89 ? 14.507 -0.843 -9.953 1.00 93.00 89 ILE A O 1
ATOM 725 N N . THR A 1 90 ? 13.863 0.663 -8.417 1.00 92.69 90 THR A N 1
ATOM 726 C CA . THR A 1 90 ? 14.445 1.823 -9.094 1.00 92.69 90 THR A CA 1
ATOM 727 C C . THR A 1 90 ? 15.960 1.696 -9.254 1.00 92.69 90 THR A C 1
ATOM 729 O O . THR A 1 90 ? 16.489 1.945 -10.339 1.00 92.69 90 THR A O 1
ATOM 732 N N . LEU A 1 91 ? 16.662 1.238 -8.212 1.00 90.75 91 LEU A N 1
ATOM 733 C CA . LEU A 1 91 ? 18.099 0.955 -8.274 1.00 90.75 91 LEU A CA 1
ATOM 734 C C . LEU A 1 91 ? 18.430 -0.167 -9.272 1.00 90.75 91 LEU A C 1
ATOM 736 O O . LEU A 1 91 ? 19.507 -0.165 -9.867 1.00 90.75 91 LEU A O 1
ATOM 740 N N . SER A 1 92 ? 17.507 -1.110 -9.470 1.00 87.44 92 SER A N 1
ATOM 741 C CA . SER A 1 92 ? 17.707 -2.287 -10.320 1.00 87.44 92 SER A CA 1
ATOM 742 C C . SER A 1 92 ? 17.382 -2.060 -11.801 1.00 87.44 92 SER A C 1
ATOM 744 O O . SER A 1 92 ? 18.018 -2.682 -12.655 1.00 87.44 92 SER A O 1
ATOM 746 N N . MET A 1 93 ? 16.386 -1.218 -12.101 1.00 87.00 93 MET A N 1
ATOM 747 C CA . MET A 1 93 ? 15.794 -1.040 -13.440 1.00 87.00 93 MET A CA 1
ATOM 748 C C . MET A 1 93 ? 16.106 0.332 -14.068 1.00 87.00 93 MET A C 1
ATOM 750 O O . MET A 1 93 ? 16.015 0.478 -15.284 1.00 87.00 93 MET A O 1
ATOM 754 N N . GLY A 1 94 ? 16.505 1.329 -13.270 1.00 83.69 94 GLY A N 1
ATOM 755 C CA . GLY A 1 94 ? 16.706 2.712 -13.716 1.00 83.69 94 GLY A CA 1
ATOM 756 C C . GLY A 1 94 ? 15.454 3.592 -13.584 1.00 83.69 94 GLY A C 1
ATOM 757 O O . GLY A 1 94 ? 14.354 3.107 -13.334 1.00 83.69 94 GLY A O 1
ATOM 758 N N . GLN A 1 95 ? 15.642 4.910 -13.727 1.00 86.31 95 GLN A N 1
ATOM 759 C CA . GLN A 1 95 ? 14.601 5.935 -13.515 1.00 86.31 95 GLN A CA 1
ATOM 760 C C . GLN A 1 95 ? 14.052 6.560 -14.803 1.00 86.31 95 GLN A C 1
ATOM 762 O O . GLN A 1 95 ? 13.083 7.315 -14.751 1.00 86.31 95 GLN A O 1
ATOM 767 N N . ASP A 1 96 ? 14.651 6.248 -15.951 1.00 89.69 96 ASP A N 1
ATOM 768 C CA . ASP A 1 96 ? 14.317 6.866 -17.232 1.00 89.69 96 ASP A CA 1
ATOM 769 C C . ASP A 1 96 ? 13.504 5.919 -18.126 1.00 89.69 96 ASP A C 1
ATOM 771 O O . ASP A 1 96 ? 13.437 4.708 -17.901 1.00 89.69 96 ASP A O 1
ATOM 775 N N . GLY A 1 97 ? 12.896 6.480 -19.172 1.00 94.81 97 GLY A N 1
ATOM 776 C CA . GLY A 1 97 ? 12.217 5.703 -20.208 1.00 94.81 97 GLY A CA 1
ATOM 777 C C . GLY A 1 97 ? 10.964 4.966 -19.724 1.00 94.81 97 GLY A C 1
ATOM 778 O O . GLY A 1 97 ? 10.261 5.402 -18.810 1.00 94.81 97 GLY A O 1
ATOM 779 N N . ALA A 1 98 ? 10.649 3.857 -20.382 1.00 96.69 98 ALA A N 1
ATOM 780 C CA . ALA A 1 98 ? 9.512 3.001 -20.090 1.00 96.69 98 ALA A CA 1
ATOM 781 C C . ALA A 1 98 ? 9.633 2.333 -18.717 1.00 96.69 98 ALA A C 1
ATOM 783 O O . ALA A 1 98 ? 8.634 2.289 -18.001 1.00 96.69 98 ALA A O 1
ATOM 784 N N . TRP A 1 99 ? 10.829 1.886 -18.314 1.00 96.19 99 TRP A N 1
ATOM 785 C CA . TRP A 1 99 ? 11.064 1.383 -16.954 1.00 96.19 99 TRP A CA 1
ATOM 786 C C . TRP A 1 99 ? 10.756 2.437 -15.887 1.00 96.19 99 TRP A C 1
ATOM 788 O O . TRP A 1 99 ? 9.988 2.160 -14.965 1.00 96.19 99 TRP A O 1
ATOM 798 N N . GLY A 1 100 ? 11.285 3.655 -16.048 1.00 95.50 100 GLY A N 1
ATOM 799 C CA . GLY A 1 100 ? 11.029 4.780 -15.148 1.00 95.50 100 GLY A CA 1
ATOM 800 C C . GLY A 1 100 ? 9.548 5.152 -15.059 1.00 95.50 100 GLY A C 1
ATOM 801 O O . GLY A 1 100 ? 8.972 5.273 -13.977 1.00 95.50 100 GLY A O 1
ATOM 802 N N . ASN A 1 101 ? 8.889 5.273 -16.211 1.00 96.75 101 ASN A N 1
ATOM 803 C CA . ASN A 1 101 ? 7.459 5.572 -16.263 1.00 96.75 101 ASN A CA 1
ATOM 804 C C . ASN A 1 101 ? 6.618 4.471 -15.607 1.00 96.75 101 ASN A C 1
ATOM 806 O O . ASN A 1 101 ? 5.672 4.770 -14.873 1.00 96.75 101 ASN A O 1
ATOM 810 N N . TRP A 1 102 ? 6.968 3.205 -15.847 1.00 97.19 102 TRP A N 1
ATOM 811 C CA . TRP A 1 102 ? 6.295 2.073 -15.231 1.00 97.19 102 TRP A CA 1
ATOM 812 C C . TRP A 1 102 ? 6.467 2.073 -13.710 1.00 97.19 102 TRP A C 1
ATOM 814 O O . TRP A 1 102 ? 5.457 1.955 -13.022 1.00 97.19 102 TRP A O 1
ATOM 824 N N . ILE A 1 103 ? 7.677 2.264 -13.165 1.00 97.12 103 ILE A N 1
ATOM 825 C CA . ILE A 1 103 ? 7.871 2.200 -11.707 1.00 97.12 103 ILE A CA 1
ATOM 826 C C . ILE A 1 103 ? 7.146 3.340 -10.992 1.00 97.12 103 ILE A C 1
ATOM 828 O O . ILE A 1 103 ? 6.502 3.103 -9.970 1.00 97.12 103 ILE A O 1
ATOM 832 N N . HIS A 1 104 ? 7.152 4.558 -11.543 1.00 95.88 104 HIS A N 1
ATOM 833 C CA . HIS A 1 104 ? 6.372 5.669 -10.987 1.00 95.88 104 HIS A CA 1
ATOM 834 C C . HIS A 1 104 ? 4.874 5.363 -10.998 1.00 95.88 104 HIS A C 1
ATOM 836 O O . HIS A 1 104 ? 4.179 5.607 -10.009 1.00 95.88 104 HIS A O 1
ATOM 842 N N . ARG A 1 105 ? 4.377 4.791 -12.101 1.00 96.31 105 ARG A N 1
ATOM 843 C CA . ARG A 1 105 ? 2.974 4.407 -12.225 1.00 96.31 105 ARG A CA 1
ATOM 844 C C . ARG A 1 105 ? 2.612 3.300 -11.241 1.00 96.31 105 ARG A C 1
ATOM 846 O O . ARG A 1 105 ? 1.681 3.490 -10.473 1.00 96.31 105 ARG A O 1
ATOM 853 N N . TRP A 1 106 ? 3.349 2.193 -11.240 1.00 97.12 106 TRP A N 1
ATOM 854 C CA . TRP A 1 106 ? 3.151 1.069 -10.326 1.00 97.12 106 TRP A CA 1
ATOM 855 C C . TRP A 1 106 ? 3.162 1.538 -8.872 1.00 97.12 106 TRP A C 1
ATOM 857 O O . TRP A 1 106 ? 2.235 1.237 -8.135 1.00 97.12 106 TRP A O 1
ATOM 867 N N . THR A 1 107 ? 4.125 2.381 -8.491 1.00 97.69 107 THR A N 1
ATOM 868 C CA . THR A 1 107 ? 4.224 2.912 -7.122 1.00 97.69 107 THR A CA 1
ATOM 869 C C . THR A 1 107 ? 2.978 3.709 -6.741 1.00 97.69 107 THR A C 1
ATOM 871 O O . THR A 1 107 ? 2.427 3.525 -5.662 1.00 97.69 107 THR A O 1
ATOM 874 N N . ALA A 1 108 ? 2.492 4.576 -7.633 1.00 96.88 108 ALA A N 1
ATOM 875 C CA . ALA A 1 108 ? 1.257 5.317 -7.392 1.00 96.88 108 ALA A CA 1
ATOM 876 C C . ALA A 1 108 ? 0.027 4.395 -7.312 1.00 96.88 108 ALA A C 1
ATOM 878 O O . ALA A 1 108 ? -0.919 4.686 -6.579 1.00 96.88 108 ALA A O 1
ATOM 879 N N . GLU A 1 109 ? 0.020 3.296 -8.069 1.00 97.50 109 GLU A N 1
ATOM 880 C CA . GLU A 1 109 ? -1.065 2.323 -8.039 1.00 97.50 109 GLU A CA 1
ATOM 881 C C . GLU A 1 109 ? -1.058 1.488 -6.751 1.00 97.50 109 GLU A C 1
ATOM 883 O O . GLU A 1 109 ? -2.114 1.416 -6.124 1.00 97.50 109 GLU A O 1
ATOM 888 N N . GLU A 1 110 ? 0.094 0.953 -6.332 1.00 97.69 110 GLU A N 1
ATOM 889 C CA . GLU A 1 110 ? 0.282 0.186 -5.088 1.00 97.69 110 GLU A CA 1
ATOM 890 C C . GLU A 1 110 ? 0.015 1.019 -3.837 1.00 97.69 110 GLU A C 1
ATOM 892 O O . GLU A 1 110 ? -0.604 0.539 -2.892 1.00 97.69 110 GLU A O 1
ATOM 897 N N . ALA A 1 111 ? 0.381 2.307 -3.835 1.00 97.94 111 ALA A N 1
ATOM 898 C CA . ALA A 1 111 ? 0.117 3.187 -2.694 1.00 97.94 111 ALA A CA 1
ATOM 899 C C . ALA A 1 111 ? -1.371 3.199 -2.298 1.00 97.94 111 ALA A C 1
ATOM 901 O O . ALA A 1 111 ? -1.710 3.357 -1.125 1.00 97.94 111 ALA A O 1
ATOM 902 N N . ARG A 1 112 ? -2.280 2.993 -3.263 1.00 98.06 112 ARG A N 1
ATOM 903 C CA . ARG A 1 112 ? -3.722 2.926 -2.995 1.00 98.06 112 ARG A CA 1
ATOM 904 C C . ARG A 1 112 ? -4.111 1.720 -2.139 1.00 98.06 112 ARG A C 1
ATOM 906 O O . ARG A 1 112 ? -5.093 1.834 -1.410 1.00 98.06 112 ARG A O 1
ATOM 913 N N . HIS A 1 113 ? -3.375 0.609 -2.197 1.00 98.31 113 HIS A N 1
ATOM 914 C CA . HIS A 1 113 ? -3.636 -0.581 -1.381 1.00 98.31 113 HIS A CA 1
ATOM 915 C C . HIS A 1 113 ? -3.411 -0.292 0.107 1.00 98.31 113 HIS A C 1
ATOM 917 O O . HIS A 1 113 ? -4.321 -0.489 0.913 1.00 98.31 113 HIS A O 1
ATOM 923 N N . GLY A 1 114 ? -2.253 0.274 0.460 1.00 97.94 114 GLY A N 1
ATOM 924 C CA . GLY A 1 114 ? -1.969 0.694 1.835 1.00 97.94 114 GLY A CA 1
ATOM 925 C C . GLY A 1 114 ? -2.977 1.729 2.345 1.00 97.94 114 GLY A C 1
ATOM 926 O O . GLY A 1 114 ? -3.516 1.580 3.441 1.00 97.94 114 GL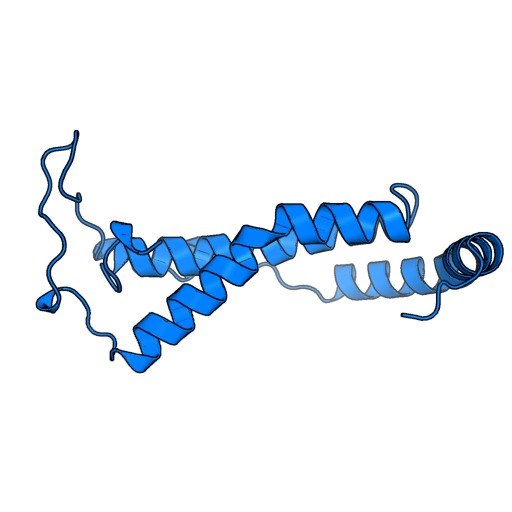Y A O 1
ATOM 927 N N . ILE A 1 115 ? -3.316 2.728 1.517 1.00 98.56 115 ILE A N 1
ATOM 928 C CA . ILE A 1 115 ? -4.308 3.759 1.871 1.00 98.56 115 ILE A CA 1
ATOM 929 C C . ILE A 1 115 ? -5.665 3.126 2.200 1.00 98.56 115 ILE A C 1
ATOM 931 O O . ILE A 1 115 ? -6.195 3.366 3.281 1.00 98.56 115 ILE A O 1
ATOM 935 N N . VAL A 1 116 ? -6.228 2.299 1.309 1.00 98.56 116 VAL A N 1
ATOM 936 C CA . VAL A 1 116 ? -7.575 1.743 1.530 1.00 98.56 116 VAL A CA 1
ATOM 937 C C . VAL A 1 116 ? -7.622 0.808 2.737 1.00 98.56 116 VAL A C 1
ATOM 939 O O . VAL A 1 116 ? -8.593 0.842 3.490 1.00 98.56 116 VAL A O 1
ATOM 942 N N . LEU A 1 117 ? -6.575 0.003 2.958 1.00 98.25 117 LEU A N 1
ATOM 943 C CA . LEU A 1 117 ? -6.492 -0.893 4.111 1.00 98.25 117 LEU A CA 1
ATOM 944 C C . LEU A 1 117 ? -6.416 -0.102 5.417 1.00 98.25 117 LEU A C 1
ATOM 946 O O . LEU A 1 117 ? -7.189 -0.374 6.337 1.00 98.25 117 LEU A O 1
ATOM 950 N N . ARG A 1 118 ? -5.531 0.899 5.488 1.00 98.25 118 ARG A N 1
ATOM 951 C CA . ARG A 1 118 ? -5.396 1.757 6.669 1.00 98.25 118 ARG A CA 1
ATOM 952 C C . ARG A 1 118 ? -6.690 2.502 6.954 1.00 98.25 118 ARG A C 1
ATOM 954 O O . ARG A 1 118 ? -7.189 2.438 8.074 1.00 98.25 118 ARG A O 1
ATOM 961 N N . ASP A 1 119 ? -7.255 3.162 5.950 1.00 98.38 119 ASP A N 1
ATOM 962 C CA . ASP A 1 119 ? -8.471 3.956 6.105 1.00 98.38 119 ASP A CA 1
ATOM 963 C C . ASP A 1 119 ? -9.656 3.082 6.530 1.00 98.38 119 ASP A C 1
ATOM 965 O O . ASP A 1 119 ? -10.407 3.460 7.429 1.00 98.38 119 ASP A O 1
ATOM 969 N N . TYR A 1 120 ? -9.793 1.880 5.959 1.00 98.44 120 TYR A N 1
ATOM 970 C CA . TYR A 1 120 ? -10.799 0.908 6.382 1.00 98.44 120 TYR A CA 1
ATOM 971 C C . TYR A 1 120 ? -10.619 0.515 7.852 1.00 98.44 120 TYR A C 1
ATOM 973 O O . TYR A 1 120 ? -11.578 0.582 8.625 1.00 98.44 120 TYR A O 1
ATOM 981 N N . LEU A 1 121 ? -9.404 0.136 8.261 1.00 98.12 121 LEU A N 1
ATOM 982 C CA . LEU A 1 121 ? -9.108 -0.274 9.636 1.00 98.12 121 LEU A CA 1
ATOM 983 C C . LEU A 1 121 ? -9.340 0.864 10.641 1.00 98.12 121 LEU A C 1
ATOM 985 O O . LEU A 1 121 ? -9.881 0.621 11.720 1.00 98.12 121 LEU A O 1
ATOM 989 N N . MET A 1 122 ? -9.006 2.104 10.279 1.00 97.81 122 MET A N 1
ATOM 990 C CA . MET A 1 122 ? -9.214 3.281 11.127 1.00 97.81 122 MET A CA 1
ATOM 991 C C . MET A 1 122 ? -10.682 3.702 11.204 1.00 97.81 122 MET A C 1
ATOM 993 O O . MET A 1 122 ? -11.188 3.939 12.301 1.00 97.81 122 MET A O 1
ATOM 997 N N . ALA A 1 123 ? -11.393 3.756 10.074 1.00 98.19 123 ALA A N 1
ATOM 998 C CA . ALA A 1 123 ? -12.805 4.135 10.044 1.00 98.19 123 ALA A CA 1
ATOM 999 C C . ALA A 1 123 ? -13.686 3.113 10.776 1.00 98.19 123 ALA A C 1
ATOM 1001 O O . ALA A 1 123 ? -14.593 3.496 11.508 1.00 98.19 123 ALA A O 1
ATOM 1002 N N . THR A 1 124 ? -13.399 1.819 10.619 1.00 97.94 124 THR A N 1
ATOM 1003 C CA . THR A 1 124 ? -14.178 0.740 11.253 1.00 97.94 124 THR A CA 1
ATOM 1004 C C . THR A 1 124 ? -13.724 0.399 12.666 1.00 97.94 124 THR A C 1
ATOM 1006 O O . THR A 1 124 ? -14.375 -0.413 13.319 1.00 97.94 124 THR A O 1
ATOM 1009 N N . ARG A 1 125 ? -12.608 0.979 13.140 1.00 97.81 125 ARG A N 1
ATOM 1010 C CA . ARG A 1 125 ? -11.925 0.550 14.376 1.00 97.81 125 ARG A CA 1
ATOM 1011 C C . ARG A 1 125 ? -11.637 -0.959 14.362 1.00 97.81 125 ARG A C 1
ATOM 1013 O O . ARG A 1 125 ? -11.765 -1.646 15.374 1.00 97.81 125 ARG A O 1
ATOM 1020 N N . GLY A 1 126 ? -11.278 -1.476 13.185 1.00 97.56 126 GLY A N 1
ATOM 1021 C CA . GLY A 1 126 ? -11.116 -2.905 12.923 1.00 97.56 126 GLY A CA 1
ATOM 1022 C C . GLY A 1 126 ? -9.951 -3.545 13.680 1.00 97.56 126 GLY A C 1
ATOM 1023 O O . GLY A 1 126 ? -9.971 -4.755 13.891 1.00 97.56 126 GLY A O 1
ATOM 1024 N N . VAL A 1 127 ? -8.975 -2.751 14.115 1.00 97.56 127 VAL A N 1
ATOM 1025 C CA . VAL A 1 127 ? -7.834 -3.162 14.947 1.00 97.56 127 VAL A CA 1
ATOM 1026 C C . VAL A 1 127 ? -7.473 -2.048 15.924 1.00 97.56 127 VAL A C 1
ATOM 1028 O O . VAL A 1 127 ? -7.902 -0.904 15.733 1.00 97.56 127 VAL A O 1
ATOM 1031 N N . ASP A 1 128 ? -6.672 -2.375 16.939 1.00 96.12 128 ASP A N 1
ATOM 1032 C CA . ASP A 1 128 ? -6.039 -1.367 17.787 1.00 96.12 128 ASP A CA 1
ATOM 1033 C C . ASP A 1 128 ? -5.106 -0.496 16.925 1.00 96.12 128 ASP A C 1
ATOM 1035 O O . ASP A 1 128 ? -4.186 -1.030 16.301 1.00 96.12 128 ASP A O 1
ATOM 1039 N N . PRO A 1 129 ? -5.312 0.832 16.851 1.00 94.31 129 PRO A N 1
ATOM 1040 C CA . PRO A 1 129 ? -4.450 1.710 16.065 1.00 94.31 129 PRO A CA 1
ATOM 1041 C C . PRO A 1 129 ? -2.996 1.764 16.557 1.00 94.31 129 PRO A C 1
ATOM 1043 O O . PRO A 1 129 ? -2.156 2.263 15.819 1.00 94.31 129 PRO A O 1
ATOM 1046 N N . VAL A 1 130 ? -2.687 1.300 17.774 1.00 91.19 130 VAL A N 1
ATOM 1047 C CA . VAL A 1 130 ? -1.309 1.220 18.296 1.00 91.19 130 VAL A CA 1
ATOM 1048 C C . VAL A 1 130 ? -0.537 0.031 17.709 1.00 91.19 130 VAL A C 1
ATOM 1050 O O . VAL A 1 130 ? 0.691 0.059 17.680 1.00 91.19 130 VAL A O 1
ATOM 1053 N N . GLU A 1 131 ? -1.237 -0.996 17.226 1.00 83.25 131 GLU A N 1
ATOM 1054 C CA . GLU A 1 131 ? -0.636 -2.176 16.585 1.00 83.25 131 GLU A CA 1
ATOM 1055 C C . GLU A 1 131 ? -0.295 -1.937 15.095 1.00 83.25 131 GLU A C 1
ATOM 1057 O O . GLU A 1 131 ? 0.238 -2.835 14.439 1.00 83.25 131 GLU A O 1
ATOM 1062 N N 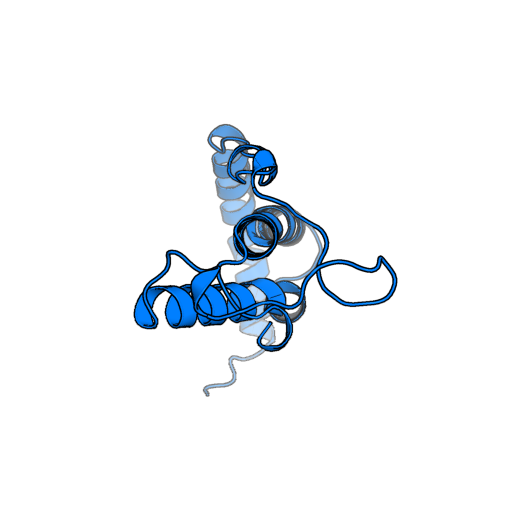. LEU A 1 132 ? -0.609 -0.749 14.552 1.00 84.75 132 LEU A N 1
ATOM 1063 C CA . LEU A 1 132 ? -0.287 -0.316 13.182 1.00 84.75 132 LEU A CA 1
ATOM 1064 C C . LEU A 1 132 ? 0.952 0.580 13.131 1.00 84.75 132 LEU A C 1
ATOM 1066 O O . LEU A 1 132 ? 1.735 0.409 12.171 1.00 84.75 132 LEU A O 1
#

Sequence (132 aa):
MASYDPKIQSRLIRDLEPVVAKELDRHLAIQKNWYPHEYVPWSEGRTFAGPLNGDAWEAKDSRLTDVAQNSLVLNLLTEDNLPSYHTEITLSMGQDGAWGNWIHRWTAEEARHGIVLRDYLMATRGVDPVEL

Radius of gyration: 19.88 Å; chains: 1; bounding box: 47×31×50 Å

pLDDT: mean 94.52, std 7.62, range [46.59, 98.69]

Foldseek 3Di:
DDDDDVVVLVVVLVVCQVVLQVVLVVCVVPDDDDALVVQAPQVLADDDPDPVHTHHQDPVLAPDDPVRLVVLLVQLVVLVCLVVVLVVQCVRNHCDHSSNVVSVVVSVVSNRVNVNSVRNCNSSVNDRPVSD